Protein AF-A0A7V8ZEM2-F1 (afdb_monomer_lite)

pLDDT: mean 79.37, std 19.85, range [40.38, 98.31]

Radius of gyration: 26.85 Å; chains: 1; bounding box: 80×47×68 Å

Sequence (126 aa):
MKHPASPAPGSAQEAAPERFSSTGSYRPLRPPETVEDRDACALYASVAKDATPTHDAIETALVALEKMLHRAGNVDGEGDGCGILIDIPRKLWAEEVRSGGHASKLALDPRFAIGHVFISRKGGDV

Secondary structure (DSSP, 8-state):
--PPPPPPPP----PPPPP--TTS----SS--TT--------------TT----SHHHHHHHHHHHHTGGGS-EETTEES---------HHHHHHHHHHTTS-GGGGGSTT---------TT----

Structure (mmCIF, N/CA/C/O backbone):
data_AF-A0A7V8ZEM2-F1
#
_entry.id   AF-A0A7V8ZEM2-F1
#
loop_
_atom_site.group_PDB
_atom_site.id
_atom_site.type_symbol
_atom_site.label_atom_id
_atom_site.label_alt_id
_atom_site.label_comp_id
_atom_site.label_asym_id
_atom_site.label_entity_id
_atom_site.label_seq_id
_atom_site.pdbx_PDB_ins_code
_atom_site.Cartn_x
_atom_site.Cartn_y
_atom_site.Cartn_z
_atom_site.occupancy
_atom_site.B_iso_or_equiv
_atom_site.auth_seq_id
_atom_site.auth_comp_id
_atom_site.auth_asym_id
_atom_site.auth_atom_id
_atom_site.pdbx_PDB_model_num
ATOM 1 N N . MET A 1 1 ? 58.677 34.593 -50.065 1.00 42.31 1 MET A N 1
ATOM 2 C CA . MET A 1 1 ? 57.250 34.262 -49.867 1.00 42.31 1 MET A CA 1
ATOM 3 C C . MET A 1 1 ? 57.154 33.106 -48.882 1.00 42.31 1 MET A C 1
ATOM 5 O O . MET A 1 1 ? 57.509 31.994 -49.239 1.00 42.31 1 MET A O 1
ATOM 9 N N . LYS A 1 2 ? 56.778 33.372 -47.627 1.00 40.41 2 LYS A N 1
ATOM 10 C CA . LYS A 1 2 ? 56.432 32.339 -46.638 1.00 40.41 2 LYS A CA 1
ATOM 11 C C . LYS A 1 2 ? 54.977 32.591 -46.253 1.00 40.41 2 LYS A C 1
ATOM 13 O O . LYS A 1 2 ? 54.680 33.654 -45.718 1.00 40.41 2 LYS A O 1
ATOM 18 N N . HIS A 1 3 ? 54.084 31.673 -46.605 1.00 40.38 3 HIS A N 1
ATOM 19 C CA . HIS A 1 3 ? 52.694 31.724 -46.160 1.00 40.38 3 HIS A CA 1
ATOM 20 C C . HIS A 1 3 ? 52.627 31.356 -44.668 1.00 40.38 3 HIS A C 1
ATOM 22 O O . HIS A 1 3 ? 53.311 30.412 -44.267 1.00 40.38 3 HIS A O 1
ATOM 28 N N . PRO A 1 4 ? 51.845 32.065 -43.836 1.00 47.16 4 PRO A N 1
ATOM 29 C CA . PRO A 1 4 ? 51.581 31.623 -42.474 1.00 47.16 4 PRO A CA 1
ATOM 30 C C . PRO A 1 4 ? 50.648 30.403 -42.490 1.00 47.16 4 PRO A C 1
ATOM 32 O O . PRO A 1 4 ? 49.657 30.372 -43.220 1.00 47.16 4 PRO A O 1
ATOM 35 N N . ALA A 1 5 ? 50.985 29.390 -41.692 1.00 54.44 5 ALA A N 1
ATOM 36 C CA . ALA A 1 5 ? 50.155 28.211 -41.477 1.00 54.44 5 ALA A CA 1
ATOM 37 C C . ALA A 1 5 ? 48.880 28.585 -40.697 1.00 54.44 5 ALA A C 1
ATOM 39 O O . ALA A 1 5 ? 48.944 29.343 -39.730 1.00 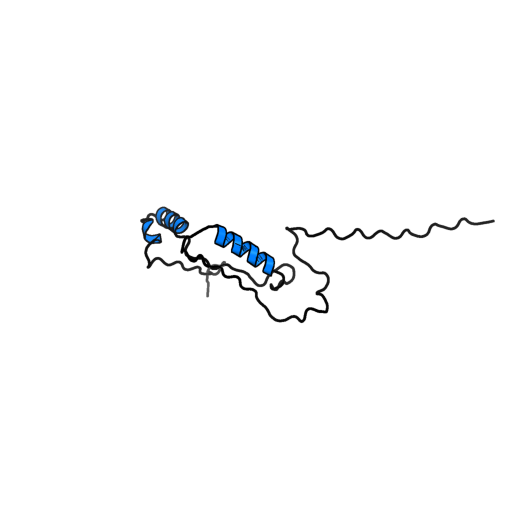54.44 5 ALA A O 1
ATOM 40 N N . SER A 1 6 ? 47.730 28.050 -41.120 1.00 49.88 6 SER A N 1
ATOM 41 C CA . SER A 1 6 ? 46.470 28.164 -40.372 1.00 49.88 6 SER A CA 1
ATOM 42 C C . SER A 1 6 ? 46.535 27.380 -39.057 1.00 49.88 6 SER A C 1
ATOM 44 O O . SER A 1 6 ? 47.168 26.321 -39.023 1.00 49.88 6 SER A O 1
ATOM 46 N N . PRO A 1 7 ? 45.872 27.850 -37.984 1.00 48.31 7 PRO A N 1
ATOM 47 C CA . PRO A 1 7 ? 45.800 27.108 -36.735 1.00 48.31 7 PRO A CA 1
ATOM 48 C C . PRO A 1 7 ? 44.925 25.859 -36.908 1.00 48.31 7 PRO A C 1
ATOM 50 O O . PRO A 1 7 ? 43.897 25.889 -37.585 1.00 48.31 7 PRO A O 1
ATOM 53 N N . ALA A 1 8 ? 45.349 24.756 -36.289 1.00 53.34 8 ALA A N 1
ATOM 54 C CA . ALA A 1 8 ? 44.574 23.523 -36.218 1.00 53.34 8 ALA A CA 1
ATOM 55 C C . ALA A 1 8 ? 43.263 23.755 -35.437 1.00 53.34 8 ALA A C 1
ATOM 57 O O . ALA A 1 8 ? 43.269 24.523 -34.470 1.00 53.34 8 ALA A O 1
ATOM 58 N N . PRO A 1 9 ? 42.148 23.103 -35.814 1.00 44.94 9 PRO A N 1
ATOM 59 C CA . PRO A 1 9 ? 40.913 23.192 -35.050 1.00 44.94 9 PRO A CA 1
ATOM 60 C C . PRO A 1 9 ? 41.146 22.610 -33.654 1.00 44.94 9 PRO A C 1
ATOM 62 O O . PRO A 1 9 ? 41.539 21.453 -33.503 1.00 44.94 9 PRO A O 1
ATOM 65 N N . GLY A 1 10 ? 40.946 23.448 -32.636 1.00 40.84 10 GLY A N 1
ATOM 66 C CA . GLY A 1 10 ? 41.033 23.049 -31.240 1.00 40.84 10 GLY A CA 1
ATOM 67 C C . GLY A 1 10 ? 40.037 21.934 -30.947 1.00 40.84 10 GLY A C 1
ATOM 68 O O . GLY A 1 10 ? 38.864 22.024 -31.305 1.00 40.84 10 GLY A O 1
ATOM 69 N N . SER A 1 11 ? 40.522 20.878 -30.302 1.00 42.16 11 SER A N 1
ATOM 70 C CA . SER A 1 11 ? 39.701 19.821 -29.726 1.00 42.16 11 SER A CA 1
ATOM 71 C C . SER A 1 11 ? 38.648 20.444 -28.809 1.00 42.16 11 SER A C 1
ATOM 73 O O . SER A 1 11 ? 38.998 21.027 -27.779 1.00 42.16 11 SER A O 1
ATOM 75 N N . ALA A 1 12 ? 37.374 20.337 -29.183 1.00 44.19 12 ALA A N 1
ATOM 76 C CA . ALA A 1 12 ? 36.274 20.648 -28.286 1.00 44.19 12 ALA A CA 1
ATOM 77 C C . ALA A 1 12 ? 36.430 19.766 -27.040 1.00 44.19 12 ALA A C 1
ATOM 79 O O . ALA A 1 12 ? 36.434 18.540 -27.138 1.00 44.19 12 ALA A O 1
ATOM 80 N N . GLN A 1 13 ? 36.639 20.389 -25.882 1.00 43.50 13 GLN A N 1
ATOM 81 C CA . GLN A 1 13 ? 36.598 19.689 -24.605 1.00 43.50 13 GLN A CA 1
ATOM 82 C C . GLN A 1 13 ? 35.158 19.221 -24.391 1.00 43.50 13 GLN A C 1
ATOM 84 O O . GLN A 1 13 ? 34.273 20.035 -24.131 1.00 43.50 13 GLN A O 1
ATOM 89 N N . GLU A 1 14 ? 34.921 17.919 -24.545 1.00 43.22 14 GLU A N 1
ATOM 90 C CA . GLU A 1 14 ? 33.682 17.275 -24.117 1.00 43.22 14 GLU A CA 1
ATOM 91 C C . GLU A 1 14 ? 33.508 17.526 -22.617 1.00 43.22 14 GLU A C 1
ATOM 93 O O . GLU A 1 14 ? 34.300 17.069 -21.789 1.00 43.22 14 GLU A O 1
ATOM 98 N N . ALA A 1 15 ? 32.495 18.321 -22.275 1.00 47.34 15 ALA A N 1
ATOM 99 C CA . ALA A 1 15 ? 32.116 18.569 -20.897 1.00 47.34 15 ALA A CA 1
ATOM 100 C C . ALA A 1 15 ? 31.765 17.230 -20.232 1.00 47.34 15 ALA A C 1
ATOM 102 O O . ALA A 1 15 ? 30.985 16.444 -20.770 1.00 47.34 15 ALA A O 1
ATOM 103 N N . ALA A 1 16 ? 32.357 16.968 -19.065 1.00 54.69 16 ALA A N 1
ATOM 104 C CA . ALA A 1 16 ? 32.047 15.782 -18.279 1.00 54.69 16 ALA A CA 1
ATOM 105 C C . ALA A 1 16 ? 30.530 15.721 -18.007 1.00 54.69 16 ALA A C 1
ATOM 107 O O . ALA A 1 16 ? 29.954 16.748 -17.637 1.00 54.69 16 ALA A O 1
ATOM 108 N N . PRO A 1 17 ? 29.871 14.560 -18.182 1.00 53.88 17 PRO A N 1
ATOM 109 C CA . PRO A 1 17 ? 28.426 14.470 -18.022 1.00 53.88 17 PRO A CA 1
ATOM 110 C C . PRO A 1 17 ? 28.038 14.837 -16.587 1.00 53.88 17 PRO A C 1
ATOM 112 O O . PRO A 1 17 ? 28.619 14.320 -15.626 1.00 53.88 17 PRO A O 1
ATOM 115 N N . GLU A 1 18 ? 27.069 15.745 -16.448 1.00 57.72 18 GLU A N 1
ATOM 116 C CA . GLU A 1 18 ? 26.523 16.127 -15.149 1.00 57.72 18 GLU A CA 1
ATOM 117 C C . GLU A 1 18 ? 26.068 14.880 -14.384 1.00 57.72 18 GLU A C 1
ATOM 119 O O . GLU A 1 18 ? 25.347 14.017 -14.894 1.00 57.72 18 GLU A O 1
ATOM 124 N N . ARG A 1 19 ? 26.537 14.761 -13.139 1.00 59.47 19 ARG A N 1
ATOM 125 C CA . ARG A 1 19 ? 26.178 13.653 -12.258 1.00 59.47 19 ARG A CA 1
ATOM 126 C C . ARG A 1 19 ? 24.724 13.798 -11.820 1.00 59.47 19 ARG A C 1
ATOM 128 O O . ARG A 1 19 ? 24.389 14.771 -11.163 1.00 59.47 19 ARG A O 1
ATOM 135 N N . PHE A 1 20 ? 23.943 12.766 -12.144 1.00 51.44 20 PHE A N 1
ATOM 136 C CA . PHE A 1 20 ? 22.658 12.358 -11.565 1.00 51.44 20 PHE A CA 1
ATOM 137 C C . PHE A 1 20 ? 21.671 13.491 -11.231 1.00 51.44 20 PHE A C 1
ATOM 139 O O . PHE A 1 20 ? 21.737 14.114 -10.175 1.00 51.44 20 PHE A O 1
ATOM 146 N N . SER A 1 21 ? 20.684 13.677 -12.109 1.00 58.75 21 SER A N 1
ATOM 147 C CA . SER A 1 21 ? 19.474 14.441 -11.800 1.00 58.75 21 SER A CA 1
ATOM 148 C C . SER A 1 21 ? 18.453 13.538 -11.106 1.00 58.75 21 SER A C 1
ATOM 150 O O . SER A 1 21 ? 18.082 12.503 -11.658 1.00 58.75 21 SER A O 1
ATOM 152 N N . SER A 1 22 ? 17.954 13.947 -9.936 1.00 52.12 22 SER A N 1
ATOM 153 C CA . SER A 1 22 ? 16.889 13.242 -9.202 1.00 52.12 22 SER A CA 1
ATOM 154 C C . SER A 1 22 ? 15.519 13.300 -9.890 1.00 52.12 22 SER A C 1
ATOM 156 O O . SER A 1 22 ? 14.594 12.609 -9.475 1.00 52.12 22 SER A O 1
ATOM 158 N N . THR A 1 23 ? 15.376 14.118 -10.937 1.00 64.19 23 THR A N 1
ATOM 159 C CA . THR A 1 23 ? 14.157 14.241 -11.752 1.00 64.19 23 THR A CA 1
ATOM 160 C C . THR A 1 23 ? 14.325 13.678 -13.164 1.00 64.19 23 THR A C 1
ATOM 162 O O . THR A 1 23 ? 13.376 13.683 -13.946 1.00 64.19 23 THR A O 1
ATOM 165 N N . GLY A 1 24 ? 15.523 13.198 -13.512 1.00 55.19 24 GLY A N 1
ATOM 166 C CA . GLY A 1 24 ? 15.796 12.576 -14.803 1.00 55.19 24 GLY A CA 1
ATOM 167 C C . GLY A 1 24 ? 15.462 11.087 -14.790 1.00 55.19 24 GLY A C 1
ATOM 168 O O . GLY A 1 24 ? 15.807 10.374 -13.852 1.00 55.19 24 GLY A O 1
ATOM 169 N N . SER A 1 25 ? 14.844 10.592 -15.861 1.00 52.78 25 SER A N 1
ATOM 170 C CA . SER A 1 25 ? 14.740 9.152 -16.113 1.00 52.78 25 SER A CA 1
ATOM 171 C C . SER A 1 25 ? 16.145 8.551 -16.222 1.00 52.78 25 SER A C 1
ATOM 173 O O . SER A 1 25 ? 16.949 9.011 -17.040 1.00 52.78 25 SER A O 1
ATOM 175 N N . TYR A 1 26 ? 16.443 7.525 -15.424 1.00 60.44 26 TYR A N 1
ATOM 176 C CA . TYR A 1 26 ? 17.688 6.769 -15.538 1.00 60.44 26 TYR A CA 1
ATOM 177 C C . TYR A 1 26 ? 17.795 6.180 -16.953 1.00 60.44 26 TYR A C 1
ATOM 179 O O . TYR A 1 26 ? 16.994 5.333 -17.341 1.00 60.44 26 TYR A O 1
ATOM 187 N N . ARG A 1 27 ? 18.764 6.657 -17.745 1.00 60.97 27 ARG A N 1
ATOM 188 C CA . ARG A 1 27 ? 18.970 6.223 -19.134 1.00 60.97 27 ARG A CA 1
ATOM 189 C C . ARG A 1 27 ? 20.440 5.865 -19.368 1.00 60.97 27 ARG A C 1
ATOM 191 O O . ARG A 1 27 ? 21.210 6.705 -19.836 1.00 60.97 27 ARG A O 1
ATOM 198 N N . PRO A 1 28 ? 20.871 4.647 -19.010 1.00 59.66 28 PRO A N 1
ATOM 199 C CA . PRO A 1 28 ? 22.222 4.204 -19.309 1.00 59.66 28 PRO A CA 1
ATOM 200 C C . PRO A 1 28 ? 22.384 4.091 -20.830 1.00 59.66 28 PRO A C 1
ATOM 202 O O . PRO A 1 28 ? 21.553 3.503 -21.514 1.00 59.66 28 PRO A O 1
ATOM 205 N N . LEU A 1 29 ? 23.459 4.676 -21.367 1.00 63.16 29 LEU A N 1
ATOM 206 C CA . LEU A 1 29 ? 23.727 4.688 -22.812 1.00 63.16 29 LEU A CA 1
ATOM 207 C C . LEU A 1 29 ? 23.985 3.283 -23.374 1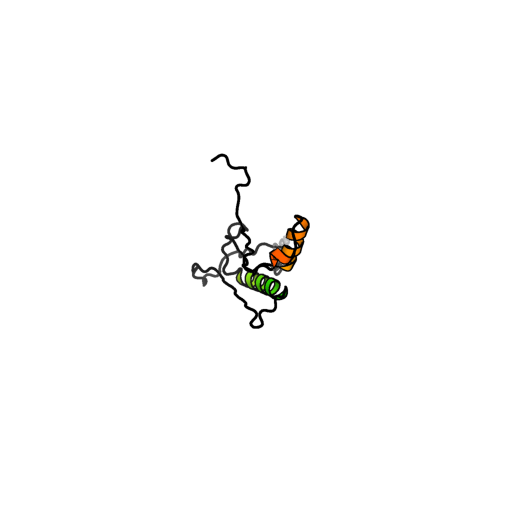.00 63.16 29 LEU A C 1
ATOM 209 O O . LEU A 1 29 ? 23.698 3.031 -24.539 1.00 63.16 29 LEU A O 1
ATOM 213 N N . ARG A 1 30 ? 24.515 2.377 -22.545 1.00 52.81 30 ARG A N 1
ATOM 214 C CA . ARG A 1 30 ? 24.604 0.932 -22.774 1.00 52.81 30 ARG A CA 1
ATOM 215 C C . ARG A 1 30 ? 24.587 0.212 -21.419 1.00 52.81 30 ARG A C 1
ATOM 217 O O . ARG A 1 30 ? 25.238 0.706 -20.493 1.00 52.81 30 ARG A O 1
ATOM 224 N N . PRO A 1 31 ? 23.904 -0.936 -21.287 1.00 55.44 31 PRO A N 1
ATOM 225 C CA . PRO A 1 31 ? 24.137 -1.849 -20.174 1.00 55.44 31 PRO A CA 1
ATOM 226 C C . PRO A 1 31 ? 25.610 -2.305 -20.177 1.00 55.44 31 PRO A C 1
ATOM 228 O O . PRO A 1 31 ? 26.184 -2.461 -21.259 1.00 55.44 31 PRO A O 1
ATOM 231 N N . PRO A 1 32 ? 26.254 -2.510 -19.015 1.00 59.81 32 PRO A N 1
ATOM 232 C CA . PRO A 1 32 ? 27.579 -3.124 -18.963 1.00 59.81 32 PRO A CA 1
ATOM 233 C C . PRO A 1 32 ? 27.538 -4.526 -19.591 1.00 59.81 32 PRO A C 1
ATOM 235 O O . PRO A 1 32 ? 26.621 -5.287 -19.299 1.00 59.81 32 PRO A O 1
ATOM 238 N N . GLU A 1 33 ? 28.550 -4.901 -20.383 1.00 54.94 33 GLU A N 1
ATOM 239 C CA . GLU A 1 33 ? 28.651 -6.234 -21.023 1.00 54.94 33 GLU A CA 1
ATOM 240 C C . GLU A 1 33 ? 28.610 -7.408 -20.028 1.00 54.94 33 GLU A C 1
ATOM 242 O O . GLU A 1 33 ? 28.351 -8.544 -20.407 1.00 54.94 33 GLU A O 1
ATOM 247 N N . THR A 1 34 ? 28.852 -7.143 -18.745 1.00 50.56 34 THR A N 1
ATOM 248 C CA . THR A 1 34 ? 28.856 -8.143 -17.672 1.00 50.56 34 THR A CA 1
ATOM 249 C C . THR A 1 34 ? 27.480 -8.396 -17.055 1.00 50.56 34 THR A C 1
ATOM 251 O O . THR A 1 34 ? 27.384 -9.187 -16.117 1.00 50.56 34 THR A O 1
ATOM 254 N N . VAL A 1 35 ? 26.428 -7.709 -17.505 1.00 53.12 35 VAL A N 1
ATOM 255 C CA . VAL A 1 35 ? 25.060 -7.989 -17.059 1.00 53.12 35 VAL A CA 1
ATOM 256 C C . VAL A 1 35 ? 24.482 -9.057 -17.981 1.00 53.12 35 VAL A C 1
ATOM 258 O O . VAL A 1 35 ? 23.939 -8.753 -19.039 1.00 53.12 35 VAL A O 1
ATOM 261 N N . GLU A 1 36 ? 24.612 -10.324 -17.584 1.00 55.62 36 GLU A N 1
ATOM 262 C CA . GLU A 1 36 ? 23.642 -11.328 -18.023 1.00 55.62 36 GLU A CA 1
ATOM 263 C C . GLU A 1 36 ? 22.275 -10.849 -17.538 1.00 55.62 36 GLU A C 1
ATOM 265 O O . GLU A 1 36 ? 22.037 -10.790 -16.328 1.00 55.62 36 GLU A O 1
ATOM 270 N N . ASP A 1 37 ? 21.407 -10.462 -18.470 1.00 54.12 37 ASP A N 1
ATOM 271 C CA . ASP A 1 37 ? 20.024 -10.148 -18.153 1.00 54.12 37 ASP A CA 1
ATOM 272 C C . ASP A 1 37 ? 19.369 -11.418 -17.605 1.00 54.12 37 ASP A C 1
ATOM 274 O O . ASP A 1 37 ? 19.207 -12.424 -18.300 1.00 54.12 37 ASP A O 1
ATOM 278 N N . ARG A 1 38 ? 19.103 -11.410 -16.303 1.00 58.47 38 ARG A N 1
ATOM 279 C CA . ARG A 1 38 ? 18.338 -12.452 -15.635 1.00 58.47 38 ARG A CA 1
ATOM 280 C C . ARG A 1 38 ? 17.038 -11.791 -15.235 1.00 58.47 38 ARG A C 1
ATOM 282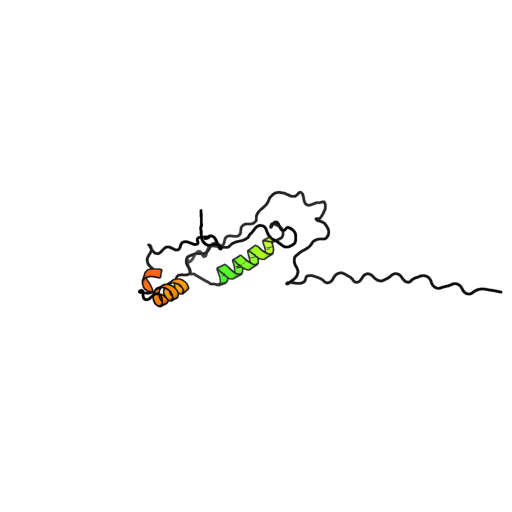 O O . ARG A 1 38 ? 17.083 -10.853 -14.444 1.00 58.47 38 ARG A O 1
ATOM 289 N N . ASP A 1 39 ? 15.919 -12.299 -15.750 1.00 57.09 39 ASP A N 1
ATOM 290 C CA . ASP A 1 39 ? 14.564 -11.915 -15.345 1.00 57.09 39 ASP A CA 1
ATOM 291 C C . ASP A 1 39 ? 14.480 -11.857 -13.819 1.00 57.09 39 ASP A C 1
ATOM 293 O O . ASP A 1 39 ? 14.512 -12.887 -13.135 1.00 57.09 39 ASP A O 1
ATOM 297 N N . ALA A 1 40 ? 14.452 -10.655 -13.251 1.00 65.31 40 ALA A N 1
ATOM 298 C CA . ALA A 1 40 ? 14.635 -10.534 -11.818 1.00 65.31 40 ALA A CA 1
ATOM 299 C C . ALA A 1 40 ? 13.891 -9.324 -11.253 1.00 65.31 40 ALA A C 1
ATOM 301 O O . ALA A 1 40 ? 14.487 -8.281 -11.013 1.00 6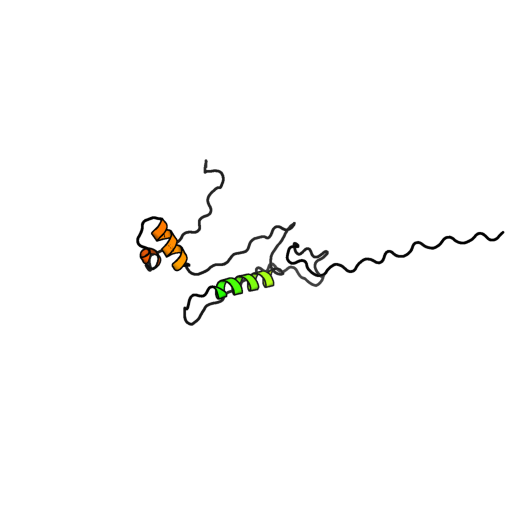5.31 40 ALA A O 1
ATOM 302 N N . CYS A 1 41 ? 12.616 -9.505 -10.904 1.00 84.25 41 CYS A N 1
ATOM 303 C CA . CYS A 1 41 ? 11.862 -8.556 -10.078 1.00 84.25 41 CYS A CA 1
ATOM 304 C C . CYS A 1 41 ? 12.510 -8.369 -8.696 1.00 84.25 41 CYS A C 1
ATOM 306 O O . CYS A 1 41 ? 13.226 -9.247 -8.207 1.00 84.25 41 CYS A O 1
ATOM 308 N N . ALA A 1 42 ? 12.229 -7.250 -8.033 1.00 87.00 42 ALA A N 1
ATOM 309 C CA . ALA A 1 42 ? 12.689 -6.967 -6.676 1.00 87.00 42 ALA A CA 1
ATOM 310 C C . ALA A 1 42 ? 11.529 -7.014 -5.671 1.00 87.00 42 ALA A C 1
ATOM 312 O O . ALA A 1 42 ? 10.407 -6.630 -5.991 1.00 87.00 42 ALA A O 1
ATOM 313 N N . LEU A 1 43 ? 11.813 -7.464 -4.446 1.00 92.19 43 LEU A N 1
ATOM 314 C CA . LEU A 1 43 ? 10.863 -7.466 -3.336 1.00 92.19 43 LEU A CA 1
ATOM 315 C C . LEU A 1 43 ? 11.529 -6.917 -2.076 1.00 92.19 43 LEU A C 1
ATOM 317 O O . LEU A 1 43 ? 12.662 -7.274 -1.747 1.00 92.19 43 LEU A O 1
ATOM 321 N N . TYR A 1 44 ? 10.782 -6.095 -1.350 1.00 94.50 44 TYR A N 1
ATOM 322 C CA . TYR A 1 44 ? 11.126 -5.603 -0.025 1.00 94.50 44 TYR A CA 1
ATOM 323 C C . TYR A 1 44 ? 9.977 -5.921 0.932 1.00 94.50 44 TYR A C 1
ATOM 325 O O . TYR A 1 44 ? 8.813 -5.718 0.593 1.00 94.50 44 TYR A O 1
ATOM 333 N N . ALA A 1 45 ? 10.303 -6.402 2.130 1.00 94.81 45 ALA A N 1
ATOM 334 C CA . ALA A 1 45 ? 9.334 -6.626 3.192 1.00 94.81 45 ALA A CA 1
ATOM 335 C C . ALA A 1 45 ? 9.920 -6.175 4.530 1.00 94.81 45 ALA A C 1
ATOM 337 O O . ALA A 1 45 ? 11.074 -6.468 4.849 1.00 94.81 45 ALA A O 1
ATOM 338 N N . SER A 1 46 ? 9.104 -5.482 5.318 1.00 92.62 46 SER A N 1
ATOM 339 C CA . SER A 1 46 ? 9.419 -5.070 6.682 1.00 92.62 46 SER A CA 1
ATOM 340 C C . SER A 1 46 ? 8.191 -5.270 7.554 1.00 92.62 46 SER A C 1
ATOM 342 O O . SER A 1 46 ? 7.073 -4.994 7.122 1.00 92.62 46 SER A O 1
ATOM 344 N N . VAL A 1 47 ? 8.398 -5.780 8.766 1.00 93.19 47 VAL A N 1
ATOM 345 C CA . VAL A 1 47 ? 7.329 -6.069 9.724 1.00 93.19 47 VAL A CA 1
ATOM 346 C C . VAL A 1 47 ? 7.772 -5.601 11.105 1.00 93.19 47 VAL A C 1
ATOM 348 O O . VAL A 1 47 ? 8.806 -6.038 11.619 1.00 93.19 47 VAL A O 1
ATOM 351 N N . ALA A 1 48 ? 6.982 -4.721 11.718 1.00 93.81 48 ALA A N 1
ATOM 352 C CA . ALA A 1 48 ? 7.191 -4.291 13.093 1.00 93.81 48 ALA A CA 1
ATOM 353 C C . ALA A 1 48 ? 6.822 -5.432 14.056 1.00 93.81 48 ALA A C 1
ATOM 355 O O . ALA A 1 48 ? 5.696 -5.926 14.057 1.00 93.81 48 ALA A O 1
ATOM 356 N N . LYS A 1 49 ? 7.777 -5.876 14.882 1.00 95.00 49 LYS A N 1
ATOM 357 C CA . LYS A 1 49 ? 7.579 -7.022 15.795 1.00 95.00 49 LYS A CA 1
ATOM 358 C C . LYS A 1 49 ? 6.686 -6.706 16.992 1.00 95.00 49 LYS A C 1
ATOM 360 O O . LYS A 1 49 ? 6.146 -7.618 17.605 1.00 95.00 49 LYS A O 1
ATOM 365 N N . ASP A 1 50 ? 6.586 -5.434 17.348 1.00 95.56 50 ASP A N 1
ATOM 366 C CA . ASP A 1 50 ? 5.748 -4.930 18.435 1.00 95.56 50 ASP A CA 1
ATOM 367 C C . ASP A 1 50 ? 4.318 -4.603 17.973 1.00 95.56 50 ASP A C 1
ATOM 369 O O . ASP A 1 50 ? 3.490 -4.212 18.790 1.00 95.56 50 ASP A O 1
ATOM 373 N N . ALA A 1 51 ? 4.030 -4.783 16.677 1.00 88.44 51 ALA A N 1
ATOM 374 C CA . ALA A 1 51 ? 2.762 -4.451 16.036 1.00 88.44 51 ALA A CA 1
ATOM 375 C C . ALA A 1 51 ? 2.340 -2.975 16.195 1.00 88.44 51 ALA A C 1
ATOM 377 O O . ALA A 1 51 ? 1.156 -2.655 16.061 1.00 88.44 51 ALA A O 1
ATOM 378 N N . THR A 1 52 ? 3.289 -2.065 16.447 1.00 93.12 52 THR A N 1
ATOM 379 C CA . THR A 1 52 ? 3.009 -0.626 16.504 1.00 93.12 52 THR A CA 1
ATOM 380 C C . THR A 1 52 ? 2.956 -0.058 15.081 1.00 93.12 52 THR A C 1
ATOM 382 O O . THR A 1 52 ? 3.973 -0.076 14.385 1.00 93.12 52 THR A O 1
ATOM 385 N N . PRO A 1 53 ? 1.811 0.475 14.611 1.00 92.44 53 PRO A N 1
ATOM 386 C CA . PRO A 1 53 ? 1.731 1.075 13.285 1.00 92.44 53 PRO A CA 1
ATOM 387 C C . PRO A 1 53 ? 2.472 2.419 13.253 1.00 92.44 53 PRO A C 1
ATOM 389 O O . PRO A 1 53 ? 2.195 3.308 14.060 1.00 92.44 53 PRO A O 1
ATOM 392 N N . THR A 1 54 ? 3.377 2.593 12.290 1.00 94.12 54 THR A N 1
ATOM 393 C CA . THR A 1 54 ? 4.135 3.836 12.079 1.00 94.12 54 THR A CA 1
ATOM 394 C C . THR A 1 54 ? 4.147 4.231 10.603 1.00 94.12 54 THR A C 1
ATOM 396 O O . THR A 1 54 ? 4.036 3.383 9.717 1.00 94.12 54 THR A O 1
ATOM 399 N N . HIS A 1 55 ? 4.276 5.533 10.327 1.00 94.69 55 HIS A N 1
ATOM 400 C CA . HIS A 1 55 ? 4.422 6.035 8.956 1.00 94.69 55 HIS A CA 1
ATOM 401 C C . HIS A 1 55 ? 5.803 5.700 8.371 1.00 94.69 55 HIS A C 1
ATOM 403 O O . HIS A 1 55 ? 5.912 5.384 7.189 1.00 94.69 55 HIS A O 1
ATOM 409 N N . ASP A 1 56 ? 6.835 5.665 9.217 1.00 95.06 56 ASP A N 1
ATOM 410 C CA . ASP A 1 56 ? 8.224 5.362 8.858 1.00 95.06 56 ASP A CA 1
ATOM 411 C C . ASP A 1 56 ? 8.374 4.044 8.082 1.00 95.06 56 ASP A C 1
ATOM 413 O O . ASP A 1 56 ? 9.249 3.920 7.225 1.00 95.06 56 ASP A O 1
ATOM 417 N N . ALA A 1 57 ? 7.512 3.053 8.345 1.00 93.50 57 ALA A N 1
ATOM 418 C CA . ALA A 1 57 ? 7.505 1.790 7.609 1.00 93.50 57 ALA A CA 1
ATOM 419 C C . ALA A 1 57 ? 7.215 1.993 6.109 1.00 93.50 57 ALA A C 1
ATOM 421 O O . ALA A 1 57 ? 7.841 1.345 5.268 1.00 93.50 57 ALA A O 1
ATOM 422 N N . ILE A 1 58 ? 6.312 2.920 5.774 1.00 95.12 58 ILE A N 1
ATOM 423 C CA . ILE A 1 58 ? 5.963 3.282 4.394 1.00 95.12 58 ILE A CA 1
ATOM 424 C C . ILE A 1 58 ? 7.133 4.023 3.745 1.00 95.12 58 ILE A C 1
ATOM 426 O O . ILE A 1 58 ? 7.568 3.646 2.660 1.00 95.12 58 ILE A O 1
ATOM 430 N N . GLU A 1 59 ? 7.688 5.031 4.420 1.00 96.44 59 GLU A N 1
ATOM 431 C CA . GLU A 1 59 ? 8.831 5.805 3.909 1.00 96.44 59 GLU A CA 1
ATOM 432 C C . GLU A 1 59 ? 10.046 4.910 3.643 1.00 96.44 59 GLU A C 1
ATOM 434 O O . GLU A 1 59 ? 10.670 4.980 2.583 1.00 96.44 59 GLU A O 1
ATOM 439 N N . THR A 1 60 ? 10.337 4.002 4.575 1.00 95.88 60 THR A N 1
ATOM 440 C CA . THR A 1 60 ? 11.431 3.038 4.434 1.00 95.88 60 THR A CA 1
ATOM 441 C C . THR A 1 60 ? 11.200 2.111 3.242 1.00 95.88 60 THR A C 1
ATOM 443 O O . THR A 1 60 ? 12.135 1.857 2.480 1.00 95.88 60 THR A O 1
ATOM 446 N N . ALA A 1 61 ? 9.968 1.631 3.045 1.00 95.94 61 ALA A N 1
ATOM 447 C CA . ALA A 1 61 ? 9.625 0.796 1.899 1.00 95.94 61 ALA A CA 1
ATOM 448 C C . ALA A 1 61 ? 9.798 1.541 0.568 1.00 95.94 61 ALA A C 1
ATOM 450 O O . ALA A 1 61 ? 10.368 0.977 -0.363 1.00 95.94 61 ALA A O 1
ATOM 451 N N . LEU A 1 62 ? 9.389 2.809 0.482 1.00 96.06 62 LEU A N 1
ATOM 452 C CA . LEU A 1 62 ? 9.569 3.627 -0.723 1.00 96.06 62 LEU A CA 1
ATOM 453 C C . LEU A 1 62 ? 11.053 3.821 -1.065 1.00 96.06 62 LEU A C 1
ATOM 455 O O . LEU A 1 62 ? 11.459 3.569 -2.199 1.00 96.06 62 LEU A O 1
ATOM 459 N N . VAL A 1 63 ? 11.880 4.174 -0.076 1.00 96.62 63 VAL A N 1
ATOM 460 C CA . VAL A 1 63 ? 13.338 4.303 -0.260 1.00 96.62 63 VAL A CA 1
ATOM 461 C C . VAL A 1 63 ? 13.972 2.965 -0.657 1.00 96.62 63 VAL A C 1
ATOM 463 O O . VAL A 1 63 ? 14.915 2.925 -1.450 1.00 96.62 63 VAL A O 1
ATOM 466 N N . ALA A 1 64 ? 13.489 1.848 -0.107 1.00 95.50 64 ALA A N 1
ATOM 467 C CA . ALA A 1 64 ? 13.969 0.524 -0.485 1.00 95.50 64 ALA A CA 1
ATOM 468 C C . ALA A 1 64 ? 13.616 0.181 -1.941 1.00 95.50 64 ALA A C 1
ATOM 470 O O . ALA A 1 64 ? 14.487 -0.299 -2.666 1.00 95.50 64 ALA A O 1
ATOM 471 N N . LEU A 1 65 ? 12.386 0.469 -2.379 1.00 93.56 65 LEU A N 1
ATOM 472 C CA . LEU A 1 65 ? 11.945 0.260 -3.761 1.00 93.56 65 LEU A CA 1
ATOM 473 C C . LEU A 1 65 ? 12.749 1.114 -4.751 1.00 93.56 65 LEU A C 1
ATOM 475 O O . LEU A 1 65 ? 13.177 0.599 -5.782 1.00 93.56 65 LEU A O 1
ATOM 479 N N . GLU A 1 66 ? 13.039 2.374 -4.420 1.00 92.06 66 GLU A N 1
ATOM 480 C CA . GLU A 1 66 ? 13.893 3.244 -5.244 1.00 92.06 66 GLU A CA 1
ATOM 481 C C . GLU A 1 66 ? 15.291 2.637 -5.445 1.00 92.06 66 GLU A C 1
ATOM 483 O O . GLU A 1 66 ? 15.796 2.542 -6.566 1.00 92.06 66 GLU A O 1
ATOM 488 N N . LYS A 1 67 ? 15.903 2.129 -4.369 1.00 91.00 67 LYS A N 1
ATOM 489 C CA . LYS A 1 67 ? 17.218 1.465 -4.429 1.00 91.00 67 LYS A CA 1
ATOM 490 C C . LYS A 1 67 ? 17.207 0.181 -5.261 1.00 91.00 67 LYS A C 1
ATOM 492 O O . LYS A 1 67 ? 18.264 -0.278 -5.702 1.00 91.00 67 LYS A O 1
ATOM 497 N N . MET A 1 68 ? 16.033 -0.396 -5.493 1.00 89.88 68 MET A N 1
ATOM 498 C CA . MET A 1 68 ? 15.835 -1.593 -6.302 1.00 89.88 68 MET A CA 1
ATOM 499 C C . MET A 1 68 ? 15.560 -1.292 -7.784 1.00 89.88 68 MET A C 1
ATOM 501 O O . MET A 1 68 ? 15.375 -2.234 -8.546 1.00 89.88 68 MET A O 1
ATOM 505 N N . LEU A 1 69 ? 15.605 -0.030 -8.240 1.00 86.31 69 LEU A N 1
ATOM 506 C CA . LEU A 1 69 ? 15.314 0.335 -9.639 1.00 86.31 69 LEU A CA 1
ATOM 507 C C . LEU A 1 69 ? 16.199 -0.389 -10.669 1.00 86.31 69 LEU A C 1
ATOM 509 O O . LEU A 1 69 ? 15.756 -0.681 -11.770 1.00 86.31 69 LEU A O 1
ATOM 513 N N . HIS A 1 70 ? 17.425 -0.762 -10.295 1.00 85.38 70 HIS A N 1
ATOM 514 C CA . HIS A 1 70 ? 18.328 -1.570 -11.126 1.00 85.38 70 HIS A CA 1
ATOM 515 C C . HIS A 1 70 ? 17.800 -2.990 -11.440 1.00 85.38 70 HIS A C 1
ATOM 517 O O . HIS A 1 70 ? 18.456 -3.741 -12.156 1.00 85.38 70 HIS A O 1
ATOM 523 N N . ARG A 1 71 ? 16.651 -3.367 -10.864 1.00 86.56 71 ARG A N 1
ATOM 524 C CA . ARG A 1 71 ? 15.918 -4.631 -11.043 1.00 86.56 71 ARG A CA 1
ATOM 525 C C . ARG A 1 71 ? 14.536 -4.427 -11.672 1.00 86.56 71 ARG A C 1
ATOM 527 O O . ARG A 1 71 ? 13.759 -5.373 -11.739 1.00 86.56 71 ARG A O 1
ATOM 534 N N . ALA A 1 72 ? 14.196 -3.198 -12.053 1.00 83.50 72 ALA A N 1
ATOM 535 C CA . ALA A 1 72 ? 12.928 -2.873 -12.686 1.00 83.50 72 ALA A CA 1
ATOM 536 C C . ALA A 1 72 ? 13.110 -2.779 -14.204 1.00 83.50 72 ALA A C 1
ATOM 538 O O . ALA A 1 72 ? 14.086 -2.194 -14.679 1.00 83.50 72 ALA A O 1
ATOM 539 N N . GLY A 1 73 ? 12.155 -3.328 -14.952 1.00 83.06 73 GLY A N 1
ATOM 540 C CA . GLY A 1 73 ? 12.059 -3.090 -16.385 1.00 83.06 73 GLY A CA 1
ATOM 541 C C . GLY A 1 73 ? 11.578 -1.668 -16.658 1.00 83.06 73 GLY A C 1
ATOM 542 O O . GLY A 1 73 ? 10.733 -1.128 -15.937 1.00 83.06 73 GLY A O 1
ATOM 543 N N . ASN A 1 74 ? 12.176 -1.045 -17.670 1.00 83.44 74 ASN A N 1
ATOM 544 C CA . ASN A 1 74 ? 11.799 0.276 -18.147 1.00 83.44 74 ASN A CA 1
ATOM 545 C C . ASN A 1 74 ? 12.062 0.380 -19.651 1.00 83.44 74 ASN A C 1
ATOM 547 O O . ASN A 1 74 ? 13.195 0.176 -20.097 1.00 83.44 74 ASN A O 1
ATOM 551 N N . VAL A 1 75 ? 11.042 0.765 -20.413 1.00 82.94 75 VAL A N 1
ATOM 552 C CA . VAL A 1 75 ? 11.111 0.992 -21.861 1.00 82.94 75 VAL A CA 1
ATOM 553 C C . VAL A 1 75 ? 10.671 2.422 -22.135 1.00 82.94 75 VAL A C 1
ATOM 555 O O . VAL A 1 75 ? 9.609 2.841 -21.700 1.00 82.94 75 VAL A O 1
ATOM 558 N N . ASP A 1 76 ? 11.514 3.207 -22.807 1.00 86.88 76 ASP A N 1
ATOM 559 C CA . ASP A 1 76 ? 11.221 4.605 -23.167 1.00 86.88 76 ASP A CA 1
ATOM 560 C C . ASP A 1 76 ? 10.769 5.518 -22.003 1.00 86.88 76 ASP A C 1
ATOM 562 O O . ASP A 1 76 ? 10.118 6.540 -22.207 1.00 86.88 76 ASP A O 1
ATOM 566 N N . GLY A 1 77 ? 11.183 5.194 -20.772 1.00 81.19 77 GLY A N 1
ATOM 567 C CA . GLY A 1 77 ? 10.820 5.948 -19.566 1.00 81.19 77 GLY A CA 1
ATOM 568 C C . GLY A 1 77 ? 9.515 5.490 -18.905 1.00 81.19 77 GLY A C 1
ATOM 569 O O . GLY A 1 77 ? 9.106 6.088 -17.911 1.00 81.19 77 GLY A O 1
ATOM 570 N N . GLU A 1 78 ? 8.881 4.445 -19.434 1.00 85.12 78 GLU A N 1
ATOM 571 C CA . GLU A 1 78 ? 7.757 3.741 -18.828 1.00 85.12 78 GLU A CA 1
ATOM 572 C C . GLU A 1 78 ? 8.252 2.478 -18.113 1.00 85.12 78 GLU A C 1
ATOM 574 O O . GLU A 1 78 ? 8.924 1.639 -18.710 1.00 85.12 78 GLU A O 1
ATOM 579 N N . GLY A 1 79 ? 7.926 2.347 -16.825 1.00 86.12 79 GLY A N 1
ATOM 580 C CA . GLY A 1 79 ? 8.255 1.165 -16.031 1.00 86.12 79 GLY A CA 1
ATOM 581 C C . GLY A 1 79 ? 7.150 0.110 -16.060 1.00 86.12 79 GLY A C 1
ATOM 582 O O . GLY A 1 79 ? 5.970 0.451 -16.111 1.00 86.12 79 GLY A O 1
ATOM 583 N N . ASP A 1 80 ? 7.523 -1.161 -15.914 1.00 88.00 80 ASP A N 1
ATOM 584 C CA . ASP A 1 80 ? 6.584 -2.300 -15.973 1.00 88.00 80 ASP A CA 1
ATOM 585 C C . ASP A 1 80 ? 5.604 -2.369 -14.781 1.00 88.00 80 ASP A C 1
ATOM 587 O O . ASP A 1 80 ? 4.599 -3.082 -14.816 1.00 88.00 80 ASP A O 1
ATOM 591 N N . GLY A 1 81 ? 5.894 -1.628 -13.708 1.00 88.75 81 GLY A N 1
ATOM 592 C CA . GLY A 1 81 ? 5.031 -1.475 -12.540 1.00 88.75 81 GLY A CA 1
ATOM 593 C C . GLY A 1 81 ? 5.755 -1.654 -11.207 1.00 88.75 81 GLY A C 1
ATOM 594 O O . GLY A 1 81 ? 6.722 -2.402 -11.075 1.00 88.75 81 GLY A O 1
ATOM 595 N N . CYS A 1 82 ? 5.258 -0.967 -10.182 1.00 92.56 82 CYS A N 1
ATOM 596 C CA . CYS A 1 82 ? 5.676 -1.141 -8.795 1.00 92.56 82 CYS A CA 1
ATOM 597 C C . CYS A 1 82 ? 4.481 -0.925 -7.860 1.00 92.56 82 CYS A C 1
ATOM 599 O O . CYS A 1 82 ? 3.470 -0.331 -8.241 1.00 92.56 82 CYS A O 1
ATOM 601 N N . GLY A 1 83 ? 4.578 -1.420 -6.629 1.00 94.06 83 GLY A N 1
ATOM 602 C CA . GLY A 1 83 ? 3.510 -1.265 -5.652 1.00 94.06 83 GLY A CA 1
ATOM 603 C C . GLY A 1 83 ? 3.976 -1.538 -4.232 1.00 94.06 83 GLY A C 1
ATOM 604 O O . GLY A 1 83 ? 5.022 -2.144 -4.004 1.00 94.06 83 GLY A O 1
ATOM 605 N N . ILE A 1 84 ? 3.164 -1.091 -3.279 1.00 96.06 84 ILE A N 1
ATOM 606 C CA . ILE A 1 84 ? 3.325 -1.372 -1.857 1.00 96.06 84 ILE A CA 1
ATOM 607 C C . ILE A 1 84 ? 2.028 -1.982 -1.332 1.00 96.06 84 ILE A C 1
ATOM 609 O O . ILE A 1 84 ? 0.936 -1.502 -1.635 1.00 96.06 84 ILE A O 1
ATOM 613 N N . LEU A 1 85 ? 2.155 -3.043 -0.540 1.00 96.19 85 LEU A N 1
ATOM 614 C CA . LEU A 1 85 ? 1.062 -3.579 0.258 1.00 96.19 85 LEU A CA 1
ATOM 615 C C . LEU A 1 85 ? 1.297 -3.173 1.711 1.00 96.19 85 LEU A C 1
ATOM 617 O O . LEU A 1 85 ? 2.369 -3.426 2.257 1.00 96.19 85 LEU A O 1
ATOM 621 N N . ILE A 1 86 ? 0.295 -2.546 2.318 1.00 95.25 86 ILE A N 1
ATOM 622 C CA . ILE A 1 86 ? 0.312 -2.125 3.719 1.00 95.25 86 ILE A CA 1
ATOM 623 C C . ILE A 1 86 ? -0.901 -2.690 4.450 1.00 95.25 86 ILE A C 1
ATOM 625 O O . ILE A 1 86 ? -1.905 -3.050 3.828 1.00 95.25 86 ILE A O 1
ATOM 629 N N . ASP A 1 87 ? -0.828 -2.707 5.777 1.00 94.25 87 ASP A N 1
ATOM 630 C CA . ASP A 1 87 ? -2.013 -2.894 6.605 1.00 94.25 87 A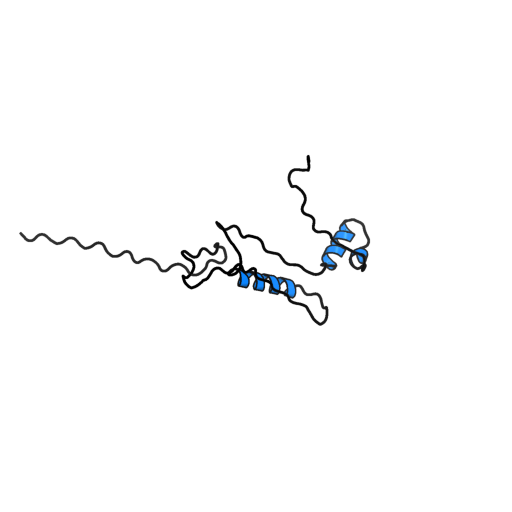SP A CA 1
ATOM 631 C C . ASP A 1 87 ? -3.041 -1.784 6.359 1.00 94.25 87 ASP A C 1
ATOM 633 O O . ASP A 1 87 ? -2.721 -0.678 5.916 1.00 94.25 87 ASP A O 1
ATOM 637 N N . ILE A 1 88 ? -4.303 -2.068 6.690 1.00 95.62 88 ILE A N 1
ATOM 638 C CA . ILE A 1 88 ? -5.386 -1.091 6.568 1.00 95.62 88 ILE A CA 1
ATOM 639 C C . ILE A 1 88 ? -5.021 0.172 7.368 1.00 95.62 88 ILE A C 1
ATOM 641 O O . ILE A 1 88 ? -4.859 0.075 8.587 1.00 95.62 88 ILE A O 1
ATOM 645 N N . PRO A 1 89 ? -4.965 1.370 6.751 1.00 95.50 89 PRO A N 1
ATOM 646 C CA . PRO A 1 89 ? -4.685 2.611 7.465 1.00 95.50 89 PRO A CA 1
ATOM 647 C C . PRO A 1 89 ? -5.930 3.047 8.247 1.00 95.50 89 PRO A C 1
ATOM 649 O O . PRO A 1 89 ? -6.678 3.940 7.845 1.00 95.50 89 PRO A O 1
ATOM 652 N N . ARG A 1 90 ? -6.179 2.370 9.374 1.00 96.00 90 ARG A N 1
ATOM 653 C CA . ARG A 1 90 ? -7.423 2.435 10.161 1.00 96.00 90 ARG A CA 1
ATOM 654 C C . ARG A 1 90 ? -7.832 3.862 10.518 1.00 96.00 90 ARG A C 1
ATOM 656 O O . ARG A 1 90 ? -9.019 4.161 10.506 1.00 96.00 90 ARG A O 1
ATOM 663 N N . LYS A 1 91 ? -6.866 4.746 10.799 1.00 95.69 91 LYS A N 1
ATOM 664 C CA . LYS A 1 91 ? -7.129 6.160 11.105 1.00 95.69 91 LYS A CA 1
ATOM 665 C C . LYS A 1 91 ? -7.772 6.892 9.922 1.00 95.69 91 LYS A C 1
ATOM 667 O O . LYS A 1 91 ? -8.803 7.527 10.105 1.00 95.69 91 LYS A O 1
ATOM 672 N N . LEU A 1 92 ? -7.207 6.746 8.722 1.00 96.75 92 LEU A N 1
ATOM 673 C CA . LEU A 1 92 ? -7.737 7.376 7.508 1.00 96.75 92 LEU A CA 1
ATOM 674 C C . LEU A 1 92 ? -9.130 6.828 7.178 1.00 96.75 92 LEU A C 1
ATOM 676 O O . LEU A 1 92 ? -10.058 7.585 6.917 1.00 96.75 92 LEU A O 1
ATOM 680 N N . TRP A 1 93 ? -9.317 5.512 7.293 1.00 97.94 93 TRP A N 1
ATOM 681 C CA . TRP A 1 93 ? -10.629 4.901 7.069 1.00 97.94 93 TRP A CA 1
ATOM 682 C C . TRP A 1 93 ? -11.666 5.286 8.123 1.00 97.94 93 TRP A C 1
ATOM 684 O O . TRP A 1 93 ? -12.835 5.435 7.791 1.00 97.94 93 TRP A O 1
ATOM 694 N N . ALA A 1 94 ? -11.273 5.493 9.380 1.00 98.12 94 ALA A N 1
ATOM 695 C CA . ALA A 1 94 ? -12.174 5.990 10.416 1.00 98.12 94 ALA A CA 1
ATOM 696 C C . ALA A 1 94 ? -12.672 7.414 10.109 1.00 98.12 94 ALA A C 1
ATOM 698 O O . ALA A 1 94 ? -13.823 7.742 10.414 1.00 98.12 94 ALA A O 1
ATOM 699 N N . GLU A 1 95 ? -11.822 8.249 9.505 1.00 98.31 95 GLU A N 1
ATOM 700 C CA . GLU A 1 95 ? -12.184 9.585 9.027 1.00 98.31 95 GLU A CA 1
ATOM 701 C C . GLU A 1 95 ? -13.138 9.508 7.828 1.00 98.31 95 GLU A C 1
ATOM 703 O O . GLU A 1 95 ? -14.179 10.168 7.856 1.00 98.31 95 GLU A O 1
ATOM 708 N N . GLU A 1 96 ? -12.853 8.645 6.851 1.00 98.00 96 GLU A N 1
ATOM 709 C CA . GLU A 1 96 ? -13.691 8.450 5.660 1.00 98.00 96 GLU A CA 1
ATOM 710 C C . GLU A 1 96 ? -15.075 7.876 6.004 1.00 98.00 96 GLU A C 1
ATOM 712 O O . GLU A 1 96 ? -16.106 8.424 5.619 1.00 98.00 96 GLU A O 1
ATOM 717 N N . VAL A 1 97 ? -15.126 6.827 6.830 1.00 97.94 97 VAL A N 1
ATOM 718 C CA . VAL A 1 97 ? -16.377 6.222 7.324 1.00 97.94 97 VAL A CA 1
ATOM 719 C C . VAL A 1 97 ? -17.246 7.260 8.039 1.00 97.94 97 VAL A C 1
ATOM 721 O O . VAL A 1 97 ? -18.466 7.282 7.861 1.00 97.94 97 VAL A O 1
ATOM 724 N N . ARG A 1 98 ? -16.627 8.142 8.836 1.00 98.06 98 ARG A N 1
ATOM 725 C CA . ARG A 1 98 ? -17.329 9.246 9.504 1.00 98.06 98 ARG A CA 1
ATOM 726 C C . ARG A 1 98 ? -17.829 10.286 8.505 1.00 98.06 98 ARG A C 1
ATOM 728 O O . ARG A 1 98 ? -18.950 10.763 8.666 1.00 98.06 98 ARG A O 1
ATOM 735 N N . SER A 1 99 ? -17.021 10.631 7.503 1.00 98.19 99 SER A N 1
ATOM 736 C CA . SER A 1 99 ? -17.410 11.531 6.409 1.00 98.19 99 SER A CA 1
ATOM 737 C C . SER A 1 99 ? -18.645 11.008 5.667 1.00 98.19 99 SER A C 1
ATOM 739 O O . SER A 1 99 ? -19.569 11.767 5.385 1.00 98.19 99 SER A O 1
ATOM 741 N N . GLY A 1 100 ? -18.728 9.688 5.472 1.00 97.00 100 GLY A N 1
ATOM 742 C CA . GLY A 1 100 ? -19.890 9.003 4.900 1.00 97.00 100 GLY A CA 1
ATOM 743 C C . GLY A 1 100 ? -21.118 8.898 5.818 1.00 97.00 100 GLY A C 1
ATOM 744 O O . GLY A 1 100 ? -22.101 8.269 5.440 1.00 97.00 100 GLY A O 1
ATOM 745 N N . GLY A 1 101 ? -21.090 9.485 7.022 1.00 97.94 101 GLY A N 1
ATOM 746 C CA . GLY A 1 101 ? -22.224 9.496 7.955 1.00 97.94 101 GLY A CA 1
ATOM 747 C C . GLY A 1 101 ? -22.341 8.258 8.850 1.00 97.94 101 GLY A C 1
ATOM 748 O O . GLY A 1 101 ? -23.372 8.058 9.495 1.00 97.94 101 GLY A O 1
ATOM 749 N N . HIS A 1 102 ? -21.302 7.426 8.924 1.00 97.88 102 HIS A N 1
ATOM 750 C CA . HIS A 1 102 ? -21.287 6.220 9.750 1.00 97.88 102 HIS A CA 1
ATOM 751 C C . HIS A 1 102 ? -20.401 6.369 10.996 1.00 97.88 102 HIS A C 1
ATOM 753 O O . HIS A 1 102 ? -19.605 7.296 11.141 1.00 97.88 102 HIS A O 1
ATOM 759 N N . ALA A 1 103 ? -20.529 5.434 11.940 1.00 98.00 103 ALA A N 1
ATOM 760 C CA . ALA A 1 103 ? -19.703 5.441 13.142 1.00 98.00 103 ALA A CA 1
ATOM 761 C C . ALA A 1 103 ? -18.250 5.060 12.806 1.00 98.00 103 ALA A C 1
ATOM 763 O O . ALA A 1 103 ? -17.991 3.947 12.353 1.00 98.00 103 ALA A O 1
ATOM 764 N N . SER A 1 104 ? -17.293 5.939 13.113 1.00 97.81 104 SER A N 1
ATOM 765 C CA . SER A 1 104 ? -15.858 5.749 12.825 1.00 97.81 104 SER A CA 1
ATOM 766 C C . SER A 1 104 ? -15.279 4.427 13.348 1.00 97.81 104 SER A C 1
ATOM 768 O O . SER A 1 104 ? -14.404 3.839 12.717 1.00 97.81 104 SER A O 1
ATOM 770 N N . LYS A 1 105 ? -15.809 3.909 14.466 1.00 97.69 105 LYS A N 1
ATOM 771 C CA . LYS A 1 105 ? -15.414 2.616 15.050 1.00 97.69 105 LYS A CA 1
ATOM 772 C C . LYS A 1 105 ? -15.610 1.420 14.115 1.00 97.69 105 LYS A C 1
ATOM 774 O O . LYS A 1 105 ? -14.977 0.396 14.339 1.00 97.69 105 LYS A O 1
ATOM 779 N N . LEU A 1 106 ? -16.453 1.531 13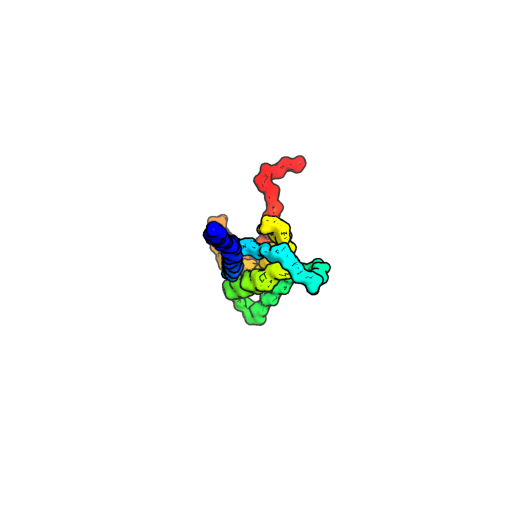.084 1.00 97.81 106 LEU A N 1
ATOM 780 C CA . LEU A 1 106 ? -16.603 0.474 12.080 1.00 97.81 106 LEU A CA 1
ATOM 781 C C . LEU A 1 106 ? -15.277 0.189 11.375 1.00 97.81 106 LEU A C 1
ATOM 783 O O . LEU A 1 106 ? -14.988 -0.967 11.100 1.00 97.81 106 LEU A O 1
ATOM 787 N N . ALA A 1 107 ? -14.431 1.204 11.175 1.00 97.69 107 ALA A N 1
ATOM 788 C CA . ALA A 1 107 ? -13.103 1.011 10.605 1.00 97.69 107 ALA A CA 1
ATOM 789 C C . ALA A 1 107 ? -12.183 0.165 11.500 1.00 97.69 107 ALA A C 1
ATOM 791 O O . ALA A 1 107 ? -11.179 -0.328 11.004 1.00 97.69 107 ALA A O 1
ATOM 792 N N . LEU A 1 108 ? -12.497 -0.023 12.789 1.00 96.06 108 LEU A N 1
ATOM 793 C CA . LEU A 1 108 ? -11.734 -0.850 13.735 1.00 96.06 108 LEU A CA 1
ATOM 794 C C . LEU A 1 108 ? -12.304 -2.267 13.891 1.00 96.06 108 LEU A C 1
ATOM 796 O O . LEU A 1 108 ? -11.699 -3.089 14.577 1.00 96.06 108 LEU A O 1
ATOM 800 N N . ASP A 1 109 ? -13.458 -2.561 13.286 1.00 97.50 109 ASP A N 1
ATOM 801 C CA . ASP A 1 109 ? -14.060 -3.889 13.362 1.00 97.50 109 ASP A CA 1
ATOM 802 C C . ASP A 1 109 ? -13.149 -4.922 12.660 1.00 97.50 109 ASP A C 1
ATOM 804 O O . ASP A 1 109 ? -12.658 -4.654 11.556 1.00 97.50 109 ASP A O 1
ATOM 808 N N . PRO A 1 110 ? -12.916 -6.112 13.249 1.00 95.88 110 PRO A N 1
ATOM 809 C CA . PRO A 1 110 ? -12.144 -7.177 12.604 1.00 95.88 110 PRO A CA 1
ATOM 810 C C . PRO A 1 110 ? -12.706 -7.630 11.248 1.00 95.88 110 PRO A C 1
ATOM 812 O O . PRO A 1 110 ? -11.973 -8.189 10.438 1.00 95.88 110 PRO A O 1
ATOM 815 N N . ARG A 1 111 ? -13.998 -7.398 10.994 1.00 97.12 111 ARG A N 1
ATOM 816 C CA . ARG A 1 111 ? -14.690 -7.708 9.735 1.00 97.12 111 ARG A CA 1
ATOM 817 C C . ARG A 1 111 ? -14.653 -6.557 8.732 1.00 97.12 111 ARG A C 1
ATOM 819 O O . ARG A 1 111 ? -15.162 -6.710 7.625 1.00 97.12 111 ARG A O 1
ATOM 826 N N . PHE A 1 112 ? -14.094 -5.405 9.100 1.00 97.56 112 PHE A N 1
ATOM 827 C CA . PHE A 1 112 ? -13.922 -4.294 8.173 1.00 97.56 112 PHE A CA 1
ATOM 828 C C . PHE A 1 112 ? -12.885 -4.656 7.110 1.00 97.56 112 PHE A C 1
ATOM 830 O O . PHE A 1 112 ? -11.745 -5.001 7.433 1.00 97.56 112 PHE A O 1
ATOM 837 N N . ALA A 1 113 ? -13.291 -4.552 5.849 1.00 96.94 113 ALA A N 1
ATOM 838 C CA . ALA A 1 113 ? -12.494 -4.914 4.691 1.00 96.94 113 ALA A CA 1
ATOM 839 C C . ALA A 1 113 ? -12.533 -3.798 3.644 1.00 96.94 113 ALA A C 1
ATOM 841 O O . ALA A 1 113 ? -13.500 -3.041 3.558 1.00 96.94 113 ALA A O 1
ATOM 842 N N . ILE A 1 114 ? -11.476 -3.724 2.838 1.00 96.56 114 ILE A N 1
ATOM 843 C CA . ILE A 1 114 ? -11.330 -2.764 1.743 1.00 96.56 114 ILE A CA 1
ATOM 844 C C . ILE A 1 114 ? -10.994 -3.542 0.479 1.00 96.56 114 ILE A C 1
ATOM 846 O O . ILE A 1 114 ? -10.086 -4.373 0.485 1.00 96.56 114 ILE A O 1
ATOM 850 N N . GLY A 1 115 ? -11.705 -3.245 -0.605 1.00 96.06 115 GLY A N 1
ATOM 851 C CA . GLY A 1 115 ? -11.362 -3.711 -1.943 1.00 96.06 115 GLY A CA 1
ATOM 852 C C . GLY A 1 115 ? -10.737 -2.581 -2.753 1.00 96.06 115 GLY A C 1
ATOM 853 O O . GLY A 1 115 ? -11.382 -1.558 -2.967 1.00 96.06 115 GLY A O 1
ATOM 854 N N . HIS A 1 116 ? -9.510 -2.775 -3.233 1.00 95.69 116 HIS A N 1
ATOM 855 C CA . HIS A 1 116 ? -8.933 -1.935 -4.282 1.00 95.69 116 HIS A CA 1
ATOM 856 C C . HIS A 1 116 ? -9.261 -2.587 -5.626 1.00 95.69 116 HIS A C 1
ATOM 858 O O . HIS A 1 116 ? -8.771 -3.676 -5.919 1.00 95.69 116 HIS A O 1
ATOM 864 N N . VAL A 1 117 ? -10.139 -1.961 -6.413 1.00 95.44 117 VAL A N 1
ATOM 865 C CA . VAL A 1 117 ? -10.649 -2.525 -7.671 1.00 95.44 117 VAL A CA 1
ATOM 866 C C . VAL A 1 117 ? -10.334 -1.572 -8.815 1.00 95.44 117 VAL A C 1
ATOM 868 O O . VAL A 1 117 ? -10.604 -0.375 -8.725 1.00 95.44 117 VAL A O 1
ATOM 871 N N . PHE A 1 118 ? -9.791 -2.104 -9.908 1.00 94.00 118 PHE A N 1
ATOM 872 C CA . PHE A 1 118 ? -9.665 -1.361 -11.157 1.00 94.00 118 PHE A CA 1
ATOM 873 C C . PHE A 1 118 ? -10.964 -1.459 -11.952 1.00 94.00 118 PHE A C 1
ATOM 875 O O . PHE A 1 118 ? -11.458 -2.550 -12.230 1.00 94.00 118 PHE A O 1
ATOM 882 N N . ILE A 1 119 ? -11.511 -0.304 -12.322 1.00 92.12 119 ILE A N 1
ATOM 883 C CA . ILE A 1 119 ? -12.716 -0.182 -13.144 1.00 92.12 119 ILE A CA 1
ATOM 884 C C . ILE A 1 119 ? -12.363 0.419 -14.506 1.00 92.12 119 ILE A C 1
ATOM 886 O O . ILE A 1 119 ? -11.414 1.198 -14.626 1.00 92.12 119 ILE A O 1
ATOM 890 N N . SER A 1 120 ? -13.130 0.072 -15.545 1.00 91.75 120 SER A N 1
ATOM 891 C CA . SER A 1 120 ? -12.948 0.667 -16.874 1.00 91.75 120 SER A CA 1
ATOM 892 C C . SER A 1 120 ? -13.155 2.179 -16.814 1.00 91.75 120 SER A C 1
ATOM 894 O O . SER A 1 120 ? -14.187 2.661 -16.349 1.00 91.75 120 SER A O 1
ATOM 896 N N . ARG A 1 121 ? -12.198 2.938 -17.353 1.00 88.06 121 ARG A N 1
ATOM 897 C CA . ARG A 1 121 ? -12.275 4.406 -17.405 1.00 88.06 121 ARG A CA 1
ATOM 898 C C . ARG A 1 121 ? -13.357 4.929 -18.349 1.00 88.06 121 ARG A C 1
ATOM 900 O O . ARG A 1 121 ? -13.754 6.080 -18.212 1.00 88.06 121 ARG A O 1
ATOM 907 N N . LYS A 1 122 ? -13.793 4.128 -19.326 1.00 86.44 122 LYS A N 1
ATOM 908 C CA . LYS A 1 122 ? -14.725 4.571 -20.377 1.00 86.44 122 LYS A CA 1
ATOM 909 C C . LYS A 1 122 ? -16.204 4.386 -20.017 1.00 86.44 122 LYS A C 1
ATOM 911 O O . LYS A 1 122 ? -17.046 4.824 -20.787 1.00 86.44 122 LYS A O 1
ATOM 916 N N . GLY A 1 123 ? -16.516 3.793 -18.860 1.00 65.81 123 GLY A N 1
ATOM 917 C CA . GLY A 1 123 ? -17.857 3.267 -18.591 1.00 65.81 123 GLY A CA 1
ATOM 918 C C . GLY A 1 123 ? -18.080 2.006 -19.428 1.00 65.81 123 GLY A C 1
ATOM 919 O O . GLY A 1 123 ? -17.733 1.964 -20.604 1.00 65.81 123 GLY A O 1
ATOM 920 N N . GLY A 1 124 ? -18.517 0.919 -18.801 1.00 57.59 124 GLY A N 1
ATOM 921 C CA . GLY A 1 124 ? -18.663 -0.357 -19.496 1.00 57.59 124 GLY A CA 1
ATOM 922 C C . GLY A 1 124 ? -19.878 -0.357 -20.416 1.00 57.59 124 GLY A C 1
ATOM 923 O O . GLY A 1 124 ? -20.989 -0.391 -19.909 1.00 57.59 124 GLY A O 1
ATOM 924 N N . ASP A 1 125 ? -19.643 -0.408 -21.723 1.00 60.84 125 ASP A N 1
ATOM 925 C CA . ASP A 1 125 ? -20.460 -1.218 -22.624 1.00 60.84 125 ASP A CA 1
ATOM 926 C C . ASP A 1 125 ? -19.604 -2.451 -22.948 1.00 60.84 125 ASP A C 1
ATOM 928 O O . ASP A 1 125 ? -18.561 -2.336 -23.598 1.00 60.84 125 ASP A O 1
ATOM 932 N N . VAL A 1 126 ? -19.977 -3.596 -22.367 1.00 58.78 126 VAL A N 1
ATOM 933 C CA . VAL A 1 126 ? -19.427 -4.922 -22.706 1.00 58.78 126 VAL A CA 1
ATOM 934 C C . VAL A 1 126 ? -20.142 -5.439 -23.944 1.00 58.78 126 VAL A C 1
ATOM 936 O O . VAL A 1 126 ? -21.383 -5.288 -23.988 1.00 58.78 126 VAL A O 1
#

Foldseek 3Di:
DDDDDDDDPDDDPDDDDDPDDPPDQDDDPDDPPPDPDDLADDDDDDDDPVNDDDPVRVVVRVVVVVVCVVNWDDDPSDTPDDDDDDPDPLVVQLVVCVVVVHHSCLSVDPPDDDDDDDDDPVPDPD